Protein AF-A0A5K1JZJ6-F1 (afdb_monomer_lite)

Secondary structure (DSSP, 8-state):
-HHHHHHHH---HHHHHHHHHHHHH-STTTTS--SEE-TTT--EE-S--HHHHHHHHHHHHHHHHH-GGGT-SS-----TT-

Sequence (82 aa):
MSHISAIYGSNSDSEILNSLYTIANNTGGLGLIHESISIYDGQYTRPWFAWANSYFGEMLLDLAQRKPHLIFTDGQPYTPGQ

Organism: NCBI:txid34458

pLDDT: mean 95.34, std 3.17, range [78.31, 98.62]

InterPro domains:
  IPR008313 Metal-independent alpha-mannosidase [PF06824] (1-61)
  IPR008313 Metal-independent alpha-mannosidase [PTHR31047] (1-74)
  IPR008928 Six-hairpin glycosidase superfamily [SSF48208] (1-74)
  IPR012341 Six-hairpin glycosidase-like superfamily [G3DSA:1.50.10.10] (1-79)

Structure (mmCIF, N/CA/C/O backbone):
data_AF-A0A5K1JZJ6-F1
#
_entry.id   AF-A0A5K1JZJ6-F1
#
loop_
_atom_site.group_PDB
_atom_site.id
_atom_site.type_symbol
_atom_site.label_atom_id
_atom_site.label_alt_id
_atom_site.label_comp_id
_atom_site.label_asym_id
_atom_site.label_entity_id
_atom_site.label_seq_id
_atom_site.pdbx_PDB_ins_code
_atom_site.Cartn_x
_atom_site.Cartn_y
_atom_site.Cartn_z
_atom_site.occupancy
_atom_site.B_iso_or_equiv
_atom_site.auth_seq_id
_atom_site.auth_comp_id
_atom_site.auth_asym_id
_atom_site.auth_atom_id
_atom_site.pdbx_PDB_model_num
ATOM 1 N N . MET A 1 1 ? 7.635 2.461 -2.369 1.00 87.88 1 MET A N 1
ATOM 2 C CA . MET A 1 1 ? 7.438 2.572 -0.899 1.00 87.88 1 MET A CA 1
ATOM 3 C C . MET A 1 1 ? 7.054 3.963 -0.383 1.00 87.88 1 MET A C 1
ATOM 5 O O . MET A 1 1 ? 6.461 4.024 0.684 1.00 87.88 1 MET A O 1
ATOM 9 N N . SER A 1 2 ? 7.334 5.064 -1.093 1.00 95.06 2 SER A N 1
ATOM 10 C CA . SER A 1 2 ? 6.967 6.430 -0.658 1.00 95.06 2 SER A CA 1
ATOM 11 C C . SER A 1 2 ? 5.493 6.579 -0.257 1.00 95.06 2 SER A C 1
ATOM 13 O O . SER A 1 2 ? 5.201 7.191 0.763 1.00 95.06 2 SER A O 1
ATOM 15 N N . HIS A 1 3 ? 4.577 5.959 -1.007 1.00 97.31 3 HIS A N 1
ATOM 16 C CA . HIS A 1 3 ? 3.146 5.952 -0.685 1.00 97.31 3 HIS A CA 1
ATOM 17 C C . HIS A 1 3 ? 2.820 5.286 0.661 1.00 97.31 3 HIS A C 1
ATOM 19 O O . HIS A 1 3 ? 1.941 5.766 1.364 1.00 97.31 3 HIS A O 1
ATOM 25 N N . ILE A 1 4 ? 3.543 4.231 1.058 1.00 97.50 4 ILE A N 1
ATOM 26 C CA . ILE A 1 4 ? 3.338 3.568 2.359 1.00 97.50 4 ILE A CA 1
ATOM 27 C C . ILE A 1 4 ? 3.713 4.537 3.486 1.00 97.50 4 ILE A C 1
ATOM 29 O O . ILE A 1 4 ? 2.937 4.749 4.413 1.00 97.50 4 ILE A O 1
ATOM 33 N N . SER A 1 5 ? 4.866 5.201 3.373 1.00 97.00 5 SER A N 1
ATOM 34 C CA . SER A 1 5 ? 5.300 6.202 4.355 1.00 97.00 5 SER A CA 1
ATOM 35 C C . SER A 1 5 ? 4.389 7.436 4.383 1.00 97.00 5 SER A C 1
ATOM 37 O O . SER A 1 5 ? 4.138 7.984 5.453 1.00 97.00 5 SER A O 1
ATOM 39 N N . ALA A 1 6 ? 3.846 7.850 3.233 1.00 97.62 6 ALA A N 1
ATOM 40 C CA . ALA A 1 6 ? 2.873 8.938 3.159 1.00 97.62 6 ALA A CA 1
ATOM 41 C C . ALA A 1 6 ? 1.579 8.610 3.923 1.00 97.62 6 ALA A C 1
ATOM 43 O O . ALA A 1 6 ? 1.038 9.478 4.603 1.00 97.62 6 ALA A O 1
ATOM 44 N N . ILE A 1 7 ? 1.117 7.354 3.875 1.00 98.25 7 ILE A N 1
ATOM 45 C CA . ILE A 1 7 ? -0.064 6.907 4.629 1.00 98.25 7 ILE A CA 1
ATOM 46 C C . ILE A 1 7 ? 0.167 7.012 6.142 1.00 98.25 7 ILE A C 1
ATOM 48 O O . ILE A 1 7 ? -0.708 7.519 6.846 1.00 98.25 7 ILE A O 1
ATOM 52 N N . TYR A 1 8 ? 1.333 6.585 6.640 1.00 95.19 8 TYR A N 1
ATOM 53 C CA . TYR A 1 8 ? 1.693 6.732 8.057 1.00 95.19 8 TYR A CA 1
ATOM 54 C C . TYR A 1 8 ? 1.724 8.195 8.509 1.00 95.19 8 TYR A C 1
ATOM 56 O O . TYR A 1 8 ? 1.317 8.512 9.623 1.00 95.19 8 TYR A O 1
ATOM 64 N N . GLY A 1 9 ? 2.210 9.089 7.646 1.00 94.56 9 GLY A N 1
ATOM 65 C CA . GLY A 1 9 ? 2.329 10.515 7.947 1.00 94.56 9 GLY A CA 1
ATOM 66 C C . GLY A 1 9 ? 1.040 11.323 7.780 1.00 94.56 9 GLY A C 1
ATOM 67 O O . GLY A 1 9 ? 1.042 12.506 8.115 1.00 94.56 9 GLY A O 1
ATOM 68 N N . SER A 1 10 ? -0.042 10.730 7.261 1.00 97.25 10 SER A N 1
ATOM 69 C CA . SER A 1 10 ? -1.277 11.456 6.946 1.00 97.25 10 SER A CA 1
ATOM 70 C C . SER A 1 10 ? -2.438 11.107 7.881 1.00 97.25 10 SER A C 1
ATOM 72 O O . SER A 1 10 ? -2.675 9.956 8.265 1.00 97.25 10 SER A O 1
ATOM 74 N N . ASN A 1 11 ? -3.216 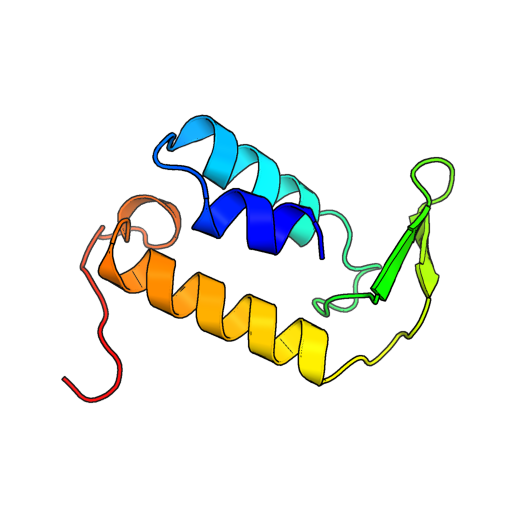12.144 8.202 1.00 96.81 11 ASN A N 1
ATOM 75 C CA . ASN A 1 11 ? -4.501 12.050 8.895 1.00 96.81 11 ASN A CA 1
ATOM 76 C C . ASN A 1 11 ? -5.700 12.254 7.956 1.00 96.81 11 ASN A C 1
ATOM 78 O O . ASN A 1 11 ? -6.839 12.082 8.399 1.00 96.81 11 ASN A O 1
ATOM 82 N N . SER A 1 12 ? -5.454 12.614 6.692 1.00 98.38 12 SER A N 1
ATOM 83 C CA . SER A 1 12 ? -6.487 12.868 5.690 1.00 98.38 12 SER A CA 1
ATOM 84 C C . SER A 1 12 ? -6.928 11.564 5.032 1.00 98.38 12 SER A C 1
ATOM 86 O O . SER A 1 12 ? -6.151 10.908 4.340 1.00 98.38 12 SER A O 1
ATOM 88 N N . ASP A 1 13 ? -8.195 11.202 5.215 1.00 98.38 13 ASP A N 1
ATOM 89 C CA . ASP A 1 13 ? -8.769 9.975 4.652 1.00 98.38 13 ASP A CA 1
ATOM 90 C C . ASP A 1 13 ? -8.649 9.934 3.122 1.00 98.38 13 ASP A C 1
ATOM 92 O O . ASP A 1 13 ? -8.351 8.888 2.550 1.00 98.38 13 ASP A O 1
ATOM 96 N N . SER A 1 14 ? -8.807 11.078 2.450 1.00 98.25 14 SER A N 1
ATOM 97 C CA . SER A 1 14 ? -8.697 11.161 0.992 1.00 98.25 14 SER A CA 1
ATOM 98 C C . SER A 1 14 ? -7.270 10.916 0.495 1.00 98.25 14 SER A C 1
ATOM 100 O O . SER A 1 14 ? -7.079 10.207 -0.491 1.00 98.25 14 SER A O 1
ATOM 102 N N . GLU A 1 15 ? -6.253 11.442 1.181 1.00 98.31 15 GLU A N 1
ATOM 103 C CA . GLU A 1 15 ? -4.845 11.215 0.826 1.00 98.31 15 GLU A CA 1
ATOM 104 C C . GLU A 1 15 ? -4.428 9.760 1.050 1.00 98.31 15 GLU A C 1
ATOM 106 O O . GLU A 1 15 ? -3.727 9.172 0.217 1.00 98.31 15 GLU A O 1
ATOM 111 N N . ILE A 1 16 ? -4.888 9.176 2.160 1.00 98.62 16 ILE A N 1
ATOM 112 C CA . ILE A 1 16 ? -4.656 7.770 2.490 1.00 98.62 16 ILE A CA 1
ATOM 113 C C . ILE A 1 16 ? -5.272 6.883 1.409 1.00 98.62 16 ILE A C 1
ATOM 115 O O . ILE A 1 16 ? -4.570 6.052 0.834 1.00 98.62 16 ILE A O 1
ATOM 119 N N . LEU A 1 17 ? -6.551 7.093 1.083 1.00 98.25 17 LEU A N 1
ATOM 120 C CA . LEU A 1 17 ? -7.246 6.322 0.052 1.00 98.25 17 LEU A CA 1
ATOM 121 C C . LEU A 1 17 ? -6.567 6.467 -1.310 1.00 98.25 17 LEU A C 1
ATOM 123 O O . LEU A 1 17 ? -6.317 5.459 -1.964 1.00 98.25 17 LEU A O 1
ATOM 127 N N . ASN A 1 18 ? -6.189 7.680 -1.718 1.00 98.31 18 ASN A N 1
ATOM 128 C CA . ASN A 1 18 ? -5.469 7.892 -2.977 1.00 98.31 18 ASN A CA 1
ATOM 129 C C . ASN A 1 18 ? -4.156 7.095 -3.031 1.00 98.31 18 ASN A C 1
ATOM 131 O O . ASN A 1 18 ? -3.835 6.484 -4.054 1.00 98.31 18 ASN A O 1
ATOM 135 N N . SER A 1 19 ? -3.408 7.057 -1.927 1.00 98.25 19 SER A N 1
ATOM 136 C CA . SER A 1 19 ? -2.166 6.282 -1.837 1.00 98.25 19 SER A CA 1
ATOM 137 C C . SER A 1 19 ? -2.425 4.774 -1.856 1.00 98.25 19 SER A C 1
ATOM 139 O O . SER A 1 19 ? -1.725 4.054 -2.566 1.00 98.25 19 SER A O 1
ATOM 141 N N . LEU A 1 20 ? -3.453 4.296 -1.146 1.00 97.75 20 LEU A N 1
ATOM 142 C CA . LEU A 1 20 ? -3.871 2.891 -1.164 1.00 97.75 20 LEU A CA 1
ATOM 143 C C . LEU A 1 20 ? -4.288 2.446 -2.570 1.00 97.75 20 LEU A C 1
ATOM 145 O O . LEU A 1 20 ? -3.791 1.430 -3.052 1.00 97.75 20 LEU A O 1
ATOM 149 N N . TYR A 1 21 ? -5.125 3.228 -3.258 1.00 97.19 21 TYR A N 1
ATOM 150 C CA . TYR A 1 21 ? -5.524 2.965 -4.643 1.00 97.19 21 TYR A CA 1
ATOM 151 C C . TYR A 1 21 ? -4.323 2.942 -5.586 1.00 97.19 21 TYR A C 1
ATOM 153 O O . TYR A 1 21 ? -4.224 2.060 -6.439 1.00 97.19 21 TYR A O 1
ATOM 161 N N . THR A 1 22 ? -3.387 3.879 -5.413 1.00 96.94 22 THR A N 1
ATOM 162 C CA . THR A 1 22 ? -2.156 3.912 -6.209 1.00 96.94 22 THR A CA 1
ATOM 163 C C . THR A 1 22 ? -1.347 2.633 -6.010 1.00 96.94 22 THR A C 1
ATOM 165 O O . THR A 1 22 ? -0.907 2.041 -6.990 1.00 96.94 22 THR A O 1
ATOM 168 N N . ILE A 1 23 ? -1.187 2.157 -4.774 1.00 96.50 23 ILE A N 1
ATOM 169 C CA . ILE A 1 23 ? -0.461 0.911 -4.498 1.00 96.50 23 ILE A CA 1
ATOM 170 C C . ILE A 1 23 ? -1.202 -0.293 -5.097 1.00 96.50 23 ILE A C 1
ATOM 172 O O . ILE A 1 23 ? -0.607 -1.056 -5.856 1.00 96.50 23 ILE A O 1
ATOM 176 N N . ALA A 1 24 ? -2.495 -0.448 -4.800 1.00 95.44 24 ALA A N 1
ATOM 177 C CA . ALA A 1 24 ? -3.287 -1.610 -5.203 1.00 95.44 24 ALA A CA 1
ATOM 178 C C . ALA A 1 24 ? -3.356 -1.787 -6.730 1.00 95.44 24 ALA A C 1
ATOM 180 O O . ALA A 1 24 ? -3.273 -2.911 -7.228 1.00 95.44 24 ALA A O 1
ATOM 181 N N . ASN A 1 25 ? -3.434 -0.681 -7.476 1.00 95.62 25 ASN A N 1
ATOM 182 C CA . ASN A 1 25 ? -3.509 -0.704 -8.938 1.00 95.62 25 ASN A CA 1
ATOM 183 C C . ASN A 1 25 ? -2.150 -0.892 -9.633 1.00 95.62 25 ASN A C 1
ATOM 185 O O . ASN A 1 25 ? -2.119 -1.099 -10.842 1.00 95.62 25 ASN A O 1
ATOM 189 N N . ASN A 1 26 ? -1.031 -0.838 -8.903 1.00 95.00 26 ASN A N 1
ATOM 190 C CA . ASN A 1 26 ? 0.318 -0.894 -9.473 1.00 95.00 26 ASN A CA 1
ATOM 191 C C . ASN A 1 26 ? 1.147 -2.046 -8.874 1.00 95.00 26 ASN A C 1
ATOM 193 O O . ASN A 1 26 ? 2.282 -1.865 -8.453 1.00 95.00 26 ASN A O 1
ATOM 197 N N . THR A 1 27 ? 0.593 -3.259 -8.841 1.00 94.88 27 THR A N 1
ATOM 198 C CA . THR A 1 27 ? 1.280 -4.466 -8.322 1.00 94.88 27 THR A CA 1
ATOM 199 C C . THR A 1 27 ? 1.803 -5.398 -9.421 1.00 94.88 27 THR A C 1
ATOM 201 O O . THR A 1 27 ? 2.139 -6.553 -9.156 1.00 94.88 27 THR A O 1
ATOM 204 N N . GLY A 1 28 ? 1.764 -4.960 -10.686 1.00 92.25 28 GLY A N 1
ATOM 205 C CA . GLY A 1 28 ? 2.130 -5.802 -11.831 1.00 92.25 28 GLY A CA 1
ATOM 206 C C . GLY A 1 28 ? 1.286 -7.079 -11.962 1.00 92.25 28 GLY A C 1
ATOM 207 O O . GLY A 1 28 ? 1.740 -8.046 -12.566 1.00 92.25 28 GLY A O 1
ATOM 208 N N . GLY A 1 29 ? 0.094 -7.109 -11.350 1.00 92.38 29 GLY A N 1
ATOM 209 C CA . GLY A 1 29 ? -0.780 -8.284 -11.276 1.00 92.38 29 GLY A CA 1
ATOM 210 C C . GLY A 1 29 ? -0.373 -9.329 -10.230 1.00 92.38 29 GLY A C 1
ATOM 211 O O . GLY A 1 29 ? -1.058 -10.337 -10.092 1.00 92.38 29 GLY A O 1
ATOM 212 N N . LEU A 1 30 ? 0.711 -9.106 -9.481 1.00 92.88 30 LEU A N 1
ATOM 213 C CA . LEU A 1 30 ? 1.231 -10.069 -8.506 1.00 92.88 30 LEU A CA 1
ATOM 214 C C . LEU A 1 30 ? 0.612 -9.919 -7.113 1.00 92.88 30 LEU A C 1
ATOM 216 O O . LEU A 1 30 ? 0.745 -10.822 -6.291 1.00 92.88 30 LEU A O 1
ATOM 220 N N . GLY A 1 31 ? -0.017 -8.777 -6.819 1.00 93.50 31 GLY A N 1
ATOM 221 C CA . GLY A 1 31 ? -0.492 -8.463 -5.467 1.00 93.50 31 GLY A CA 1
ATOM 222 C C . GLY A 1 31 ? 0.639 -8.272 -4.445 1.00 93.50 31 GLY A C 1
ATOM 223 O O . GLY A 1 31 ? 0.392 -8.316 -3.244 1.00 93.50 31 GLY A O 1
ATOM 224 N N . LEU A 1 32 ? 1.876 -8.076 -4.911 1.00 94.75 32 LEU A N 1
ATOM 225 C CA . LEU A 1 32 ? 3.061 -7.832 -4.088 1.00 94.75 32 LEU A CA 1
ATOM 226 C C . LEU A 1 32 ? 3.543 -6.388 -4.239 1.00 94.75 32 LEU A C 1
ATOM 228 O O . LEU A 1 32 ? 3.212 -5.702 -5.206 1.00 94.75 32 LEU A O 1
ATOM 232 N N . ILE A 1 33 ? 4.360 -5.942 -3.287 1.00 96.88 33 ILE A N 1
ATOM 233 C CA . ILE A 1 33 ? 4.974 -4.618 -3.310 1.00 96.88 33 ILE A CA 1
ATOM 234 C C . ILE A 1 33 ? 6.357 -4.696 -3.951 1.00 96.88 33 ILE A C 1
ATOM 236 O O . ILE A 1 33 ? 7.224 -5.469 -3.536 1.00 96.88 33 ILE A O 1
ATOM 240 N N . HIS A 1 34 ? 6.571 -3.839 -4.943 1.00 95.69 34 HIS A N 1
ATOM 241 C CA . HIS A 1 34 ? 7.853 -3.668 -5.616 1.00 95.69 34 HIS A CA 1
ATOM 242 C C . HIS A 1 34 ? 8.685 -2.561 -4.967 1.00 95.69 34 HIS A C 1
ATOM 244 O O . HIS A 1 34 ? 8.167 -1.660 -4.299 1.00 95.69 34 HIS A O 1
ATOM 250 N N . GLU A 1 35 ? 9.998 -2.612 -5.177 1.00 94.12 35 GLU A N 1
ATOM 251 C CA . GLU A 1 35 ? 10.912 -1.587 -4.663 1.00 94.12 35 GLU A CA 1
ATOM 252 C C . GLU A 1 35 ? 10.640 -0.228 -5.320 1.00 94.12 35 GLU A C 1
ATOM 254 O O . GLU A 1 35 ? 10.433 0.779 -4.633 1.00 94.12 35 GLU A O 1
ATOM 259 N N . SER A 1 36 ? 10.568 -0.230 -6.652 1.00 92.75 36 SER A N 1
ATOM 260 C CA . SER A 1 36 ? 10.228 0.921 -7.483 1.00 92.75 36 SER A CA 1
ATOM 261 C C . SER A 1 36 ? 9.403 0.494 -8.695 1.00 92.75 36 SER A C 1
ATOM 263 O O . SER A 1 36 ? 9.488 -0.656 -9.131 1.00 92.75 36 SER A O 1
ATOM 265 N N . ILE A 1 37 ? 8.589 1.420 -9.203 1.00 94.38 37 ILE A N 1
ATOM 266 C CA . ILE A 1 37 ? 7.720 1.237 -10.367 1.00 94.38 37 ILE A CA 1
ATOM 267 C C . ILE A 1 37 ? 7.856 2.485 -11.240 1.00 94.38 37 ILE A C 1
ATOM 269 O O . ILE A 1 37 ? 7.815 3.609 -10.733 1.00 94.38 37 ILE A O 1
ATOM 273 N N . SER A 1 38 ? 8.034 2.287 -12.540 1.00 93.38 38 SER A N 1
ATOM 274 C CA . SER A 1 38 ? 8.092 3.346 -13.541 1.00 93.38 38 SER A CA 1
ATOM 275 C C . SER A 1 38 ? 6.699 3.900 -13.832 1.00 93.38 38 SER A C 1
ATOM 277 O O . SER A 1 38 ? 5.759 3.154 -14.104 1.00 93.38 38 SER A O 1
ATOM 279 N N . ILE A 1 39 ? 6.578 5.228 -13.827 1.00 92.06 39 ILE A N 1
ATOM 280 C CA . ILE A 1 39 ? 5.316 5.932 -14.103 1.00 92.06 39 ILE A CA 1
ATOM 281 C C . ILE A 1 39 ? 4.925 5.928 -15.587 1.00 92.06 39 ILE A C 1
ATOM 283 O O . ILE A 1 39 ? 3.797 6.281 -15.915 1.00 92.06 39 ILE A O 1
ATOM 287 N N . TYR A 1 40 ? 5.852 5.581 -16.484 1.00 92.94 40 TYR A N 1
ATOM 288 C CA . TYR A 1 40 ? 5.629 5.656 -17.930 1.00 92.94 40 TYR A CA 1
ATOM 289 C C . TYR A 1 40 ? 5.113 4.341 -18.512 1.00 92.94 40 TYR A C 1
ATOM 291 O O . TYR A 1 40 ? 4.275 4.350 -19.408 1.00 92.94 40 TYR A O 1
ATOM 299 N N . ASP A 1 41 ? 5.626 3.218 -18.014 1.00 92.19 41 ASP A N 1
ATOM 300 C CA . ASP A 1 41 ? 5.420 1.890 -18.600 1.00 92.19 41 ASP A CA 1
ATOM 301 C C . ASP A 1 41 ? 5.120 0.795 -17.560 1.00 92.19 41 ASP A C 1
ATOM 303 O O . ASP A 1 41 ? 4.957 -0.370 -17.925 1.00 92.19 41 ASP A O 1
ATOM 307 N N . GLY A 1 42 ? 5.046 1.139 -16.268 1.00 90.56 42 GLY A N 1
ATOM 308 C CA . GLY A 1 42 ? 4.716 0.201 -15.193 1.00 90.56 42 GLY A CA 1
ATOM 309 C C . GLY A 1 42 ? 5.789 -0.854 -14.911 1.00 90.56 42 GLY A C 1
ATOM 310 O O . GLY A 1 42 ? 5.544 -1.769 -14.124 1.00 90.56 42 GLY A O 1
ATOM 311 N N . GLN A 1 43 ? 6.973 -0.748 -15.524 1.00 93.38 43 GLN A N 1
ATOM 312 C CA . GLN A 1 43 ? 8.087 -1.646 -15.230 1.00 93.38 43 GLN A CA 1
ATOM 313 C C . GLN A 1 43 ? 8.533 -1.471 -13.781 1.00 93.38 43 GLN A C 1
ATOM 315 O O . GLN A 1 43 ? 8.588 -0.354 -13.264 1.00 93.38 43 GLN A O 1
ATOM 320 N N . TYR A 1 44 ? 8.865 -2.576 -13.122 1.00 93.94 44 TYR A N 1
ATOM 321 C CA . TYR A 1 44 ? 9.199 -2.581 -11.706 1.00 93.94 44 TYR A CA 1
ATOM 322 C C . TYR A 1 44 ? 10.472 -3.367 -11.419 1.00 93.94 44 TYR A C 1
ATOM 324 O O . TYR A 1 44 ? 10.844 -4.293 -12.142 1.00 93.94 44 TYR A O 1
ATOM 332 N N . THR A 1 45 ? 11.137 -3.013 -10.322 1.00 92.94 45 THR A N 1
ATOM 333 C CA . THR A 1 45 ? 12.289 -3.759 -9.812 1.00 92.94 45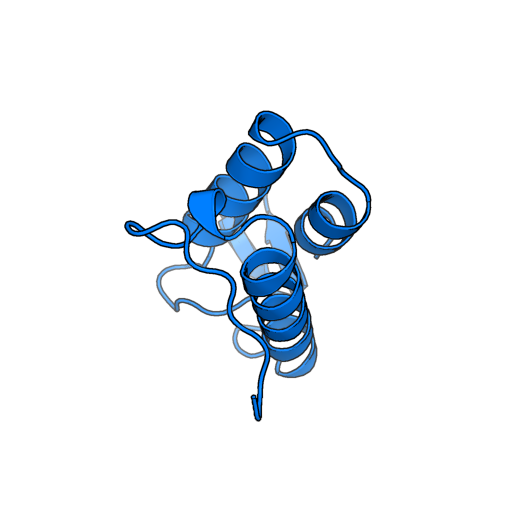 THR A CA 1
ATOM 334 C C . THR A 1 45 ? 11.883 -4.647 -8.645 1.00 92.94 45 THR A C 1
ATOM 336 O O . THR A 1 45 ? 11.018 -4.297 -7.839 1.00 92.94 45 THR A O 1
ATOM 339 N N . ARG A 1 46 ? 12.556 -5.801 -8.539 1.00 91.06 46 ARG A N 1
ATOM 340 C CA . ARG A 1 46 ? 12.380 -6.799 -7.471 1.00 91.06 46 ARG A CA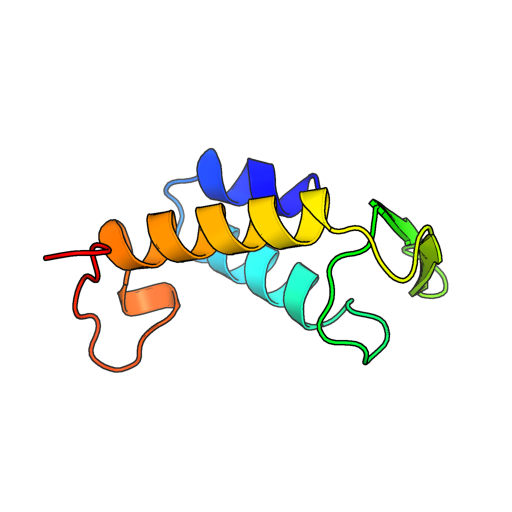 1
ATOM 341 C C . ARG A 1 46 ? 10.948 -7.363 -7.426 1.00 91.06 46 ARG A C 1
ATOM 343 O O . ARG A 1 46 ? 10.119 -6.892 -6.648 1.00 91.06 46 ARG A O 1
ATOM 350 N N . PRO A 1 47 ? 10.656 -8.418 -8.211 1.00 87.62 47 PRO A N 1
ATOM 351 C CA . PRO A 1 47 ? 9.330 -9.046 -8.220 1.00 87.62 47 PRO A CA 1
ATOM 352 C C . PRO A 1 47 ? 8.923 -9.607 -6.852 1.00 87.62 47 PRO A C 1
ATOM 354 O O . PRO A 1 47 ? 7.739 -9.676 -6.542 1.00 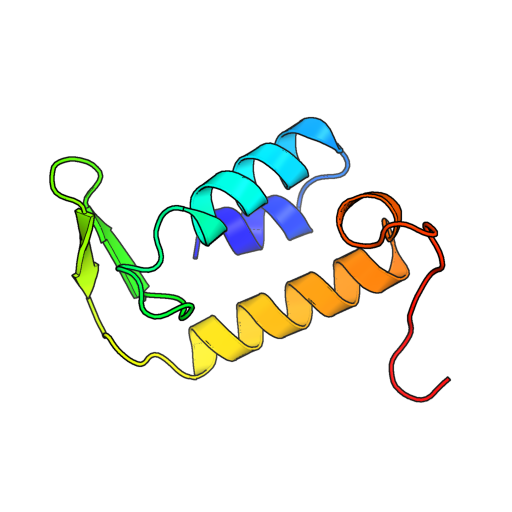87.62 47 PRO A O 1
ATOM 357 N N . TRP A 1 48 ? 9.901 -9.970 -6.017 1.00 91.81 48 TRP A N 1
ATOM 358 C CA . TRP A 1 48 ? 9.681 -10.378 -4.637 1.00 91.81 48 TRP A CA 1
ATOM 359 C C . TRP A 1 48 ? 10.601 -9.598 -3.700 1.00 91.81 48 TRP A C 1
ATOM 361 O O . TRP A 1 48 ? 11.822 -9.784 -3.698 1.00 91.81 48 TRP A O 1
ATOM 371 N N . PHE A 1 49 ? 10.009 -8.714 -2.898 1.00 95.56 49 PHE A N 1
ATOM 372 C CA . PHE A 1 49 ? 10.728 -7.920 -1.913 1.00 95.56 49 PHE A CA 1
ATOM 373 C C . PHE A 1 49 ? 10.063 -8.047 -0.541 1.00 95.56 49 PHE A C 1
ATOM 375 O O . PHE A 1 49 ? 9.224 -7.240 -0.152 1.00 95.56 49 PHE A O 1
ATOM 382 N N . ALA A 1 50 ? 10.464 -9.084 0.200 1.00 95.75 50 ALA A N 1
ATOM 383 C CA . ALA A 1 50 ? 9.843 -9.463 1.469 1.00 95.75 50 ALA A CA 1
ATOM 384 C C . ALA A 1 50 ? 9.709 -8.296 2.460 1.00 95.75 50 ALA A C 1
ATOM 386 O O . ALA A 1 50 ? 8.647 -8.113 3.041 1.00 95.75 50 ALA A O 1
ATOM 387 N N . TRP A 1 51 ? 10.745 -7.467 2.601 1.00 96.81 51 TRP A N 1
ATOM 388 C CA . TRP A 1 51 ? 10.692 -6.325 3.512 1.00 96.81 51 TRP A CA 1
ATOM 389 C C . TRP A 1 51 ? 9.632 -5.286 3.115 1.00 96.81 51 TRP A C 1
ATOM 391 O O . TRP A 1 51 ? 8.883 -4.831 3.974 1.00 96.81 51 TRP A O 1
ATOM 401 N N . ALA A 1 52 ? 9.505 -4.959 1.826 1.00 96.38 52 ALA A N 1
ATOM 402 C CA . ALA A 1 52 ? 8.476 -4.029 1.359 1.00 96.38 52 ALA A CA 1
ATOM 403 C C . ALA A 1 52 ? 7.058 -4.592 1.566 1.00 96.38 52 ALA A C 1
ATOM 405 O O . ALA A 1 52 ? 6.147 -3.847 1.926 1.00 96.38 52 ALA A O 1
ATOM 406 N N . ASN A 1 53 ? 6.885 -5.908 1.401 1.00 97.00 53 ASN A N 1
ATOM 407 C CA . ASN A 1 53 ? 5.623 -6.589 1.696 1.00 97.00 53 ASN A CA 1
ATOM 408 C C . ASN A 1 53 ? 5.277 -6.511 3.189 1.00 97.00 53 ASN A C 1
ATOM 410 O O . ASN A 1 53 ? 4.147 -6.172 3.533 1.00 97.00 53 ASN A O 1
ATOM 414 N N . SER A 1 54 ? 6.243 -6.777 4.074 1.00 96.88 54 SER A N 1
ATOM 415 C CA . SER A 1 54 ? 6.042 -6.655 5.521 1.00 96.88 54 SER A CA 1
ATOM 416 C C . SER A 1 54 ? 5.711 -5.221 5.925 1.00 96.88 54 SER A C 1
ATOM 418 O O . SER A 1 54 ? 4.765 -5.016 6.675 1.00 96.88 54 SER A O 1
ATOM 420 N N . TYR A 1 55 ? 6.411 -4.227 5.371 1.00 97.56 55 TYR A N 1
ATOM 421 C CA . TYR A 1 55 ? 6.157 -2.816 5.670 1.00 97.56 55 TYR A CA 1
ATOM 422 C C . TYR A 1 55 ? 4.751 -2.368 5.237 1.00 97.56 55 TYR A C 1
ATOM 424 O O . TYR A 1 55 ? 4.080 -1.617 5.942 1.00 97.56 55 TYR A O 1
ATOM 432 N N . PHE A 1 56 ? 4.259 -2.869 4.101 1.00 97.44 56 PHE A N 1
ATOM 433 C CA . PHE A 1 56 ? 2.867 -2.668 3.695 1.00 97.44 56 PHE A CA 1
ATOM 434 C C . PHE A 1 56 ? 1.874 -3.368 4.633 1.00 97.44 56 PHE A C 1
ATOM 436 O O . PHE A 1 56 ? 0.843 -2.789 4.971 1.00 97.44 56 PHE A O 1
ATOM 443 N N . GLY A 1 57 ? 2.186 -4.584 5.086 1.00 97.06 57 GLY A N 1
ATOM 444 C CA . GLY A 1 57 ? 1.370 -5.312 6.059 1.00 97.06 57 GLY A CA 1
ATOM 445 C C . GLY A 1 57 ? 1.266 -4.588 7.404 1.00 97.06 57 GLY A C 1
ATOM 446 O O . GLY A 1 57 ? 0.167 -4.423 7.925 1.00 97.06 57 GLY A O 1
ATOM 447 N N . GLU A 1 58 ? 2.384 -4.090 7.933 1.00 96.94 58 GLU A N 1
ATOM 448 C CA . GLU A 1 58 ? 2.413 -3.270 9.151 1.00 96.94 58 GLU A CA 1
ATOM 449 C C . GLU A 1 58 ? 1.558 -2.005 9.003 1.00 96.94 58 GLU A C 1
ATOM 451 O O . GLU A 1 58 ? 0.849 -1.624 9.933 1.00 96.94 58 GLU A O 1
ATOM 456 N N . MET A 1 59 ? 1.568 -1.378 7.824 1.00 97.75 59 MET A N 1
ATOM 457 C CA . MET A 1 59 ? 0.753 -0.194 7.542 1.00 97.75 59 MET A CA 1
ATOM 458 C C . MET A 1 59 ? -0.742 -0.522 7.514 1.00 97.75 59 MET A C 1
ATOM 460 O O . MET A 1 59 ? -1.550 0.238 8.047 1.00 97.75 59 MET A O 1
ATOM 464 N N . LEU A 1 60 ? -1.124 -1.669 6.945 1.00 97.50 60 LEU A N 1
ATOM 465 C CA . LEU A 1 60 ? -2.515 -2.118 6.981 1.00 97.50 60 LEU A CA 1
ATOM 466 C C . LEU A 1 60 ? -2.989 -2.397 8.408 1.00 97.50 60 LEU A C 1
ATOM 468 O O . LEU A 1 60 ? -4.119 -2.051 8.731 1.00 97.50 60 LEU A O 1
ATOM 472 N N . LEU A 1 61 ? -2.145 -2.982 9.261 1.00 97.31 61 LEU A N 1
ATOM 473 C CA . LEU A 1 61 ? -2.478 -3.211 10.670 1.00 97.31 61 LEU A CA 1
ATOM 474 C C . LEU A 1 61 ? -2.650 -1.897 11.443 1.00 97.31 61 LEU A C 1
ATOM 476 O O . LEU A 1 61 ? -3.589 -1.774 12.226 1.00 97.31 61 LEU A O 1
ATOM 480 N N . ASP A 1 62 ? -1.800 -0.902 11.183 1.00 97.56 62 ASP A N 1
ATOM 481 C CA . ASP A 1 62 ? -1.965 0.452 11.721 1.00 97.56 62 ASP A CA 1
ATOM 482 C C . ASP A 1 62 ? -3.317 1.056 11.304 1.00 97.56 62 ASP A C 1
ATOM 484 O O . ASP A 1 62 ? -4.099 1.478 12.159 1.00 97.56 62 ASP A O 1
ATOM 488 N N . LEU A 1 63 ? -3.650 1.026 10.006 1.00 97.88 63 LEU A N 1
ATOM 489 C CA . LEU A 1 63 ? -4.944 1.498 9.500 1.00 97.88 63 LEU A CA 1
ATOM 490 C C . LEU A 1 63 ? -6.128 0.746 10.104 1.00 97.88 63 LEU A C 1
ATOM 492 O O . LEU A 1 63 ? -7.120 1.377 10.467 1.00 97.88 63 LEU A O 1
ATOM 496 N N . ALA A 1 64 ? -6.011 -0.572 10.238 1.00 97.88 64 ALA A N 1
ATOM 497 C CA . ALA A 1 64 ? -7.031 -1.425 10.829 1.00 97.88 64 ALA A CA 1
ATOM 498 C C . ALA A 1 64 ? -7.368 -1.001 12.263 1.00 97.88 64 ALA A C 1
ATOM 500 O O . ALA A 1 64 ? -8.517 -1.111 12.680 1.00 97.88 64 ALA A O 1
ATOM 501 N N . GLN A 1 65 ? -6.395 -0.473 13.005 1.00 97.12 65 GLN A N 1
ATOM 502 C CA . GLN A 1 65 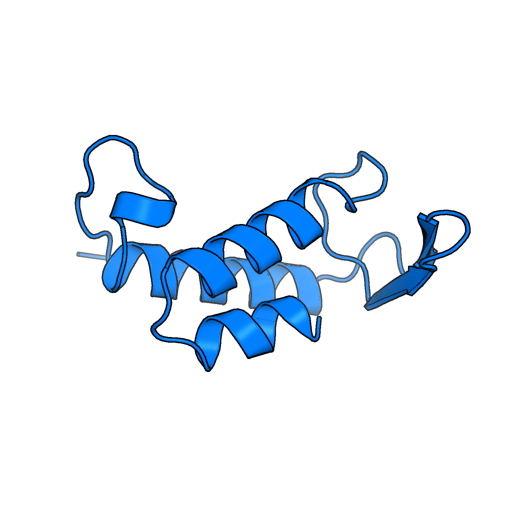? -6.613 0.043 14.349 1.00 97.12 65 GLN A CA 1
ATOM 503 C C . GLN A 1 65 ? -7.118 1.494 14.345 1.00 97.12 65 GLN A C 1
ATOM 505 O O . GLN A 1 65 ? -8.087 1.810 15.035 1.00 97.12 65 GLN A O 1
ATOM 510 N N . ARG A 1 66 ? -6.471 2.398 13.594 1.00 97.12 66 ARG A N 1
ATOM 511 C CA . ARG A 1 66 ? -6.721 3.851 13.703 1.00 97.12 66 ARG A CA 1
ATOM 512 C C . ARG A 1 66 ? -7.853 4.382 12.821 1.00 97.12 66 ARG A C 1
ATOM 514 O O . ARG A 1 66 ? -8.476 5.382 13.170 1.00 97.12 66 ARG A O 1
ATOM 521 N N . LYS A 1 67 ? -8.064 3.781 11.648 1.00 97.69 67 LYS A N 1
ATOM 522 C CA . LYS A 1 67 ? -9.010 4.219 10.603 1.00 97.69 67 LYS A CA 1
ATOM 523 C C . LYS A 1 67 ? -9.631 3.001 9.886 1.00 97.69 67 LYS A C 1
ATOM 525 O O . LYS A 1 67 ? -9.529 2.891 8.661 1.00 97.69 67 LYS A O 1
ATOM 530 N N . PRO A 1 68 ? -10.277 2.079 10.624 1.00 97.50 68 PRO A N 1
ATOM 531 C CA . PRO A 1 68 ? -10.802 0.826 10.073 1.00 97.50 68 PRO A CA 1
ATOM 532 C C . PRO A 1 68 ? -11.813 1.029 8.943 1.00 97.50 68 PRO A C 1
ATOM 534 O O . PRO A 1 68 ? -11.849 0.240 8.005 1.00 97.50 68 PRO A O 1
ATOM 537 N N . HIS A 1 69 ? -12.594 2.112 8.974 1.00 97.56 69 HIS A N 1
ATOM 538 C CA . HIS A 1 69 ? -13.588 2.444 7.945 1.00 97.56 69 HIS A CA 1
ATOM 539 C C . HIS A 1 69 ? -12.991 2.693 6.554 1.00 97.56 69 HIS A C 1
ATOM 541 O O . HIS A 1 69 ? -13.734 2.744 5.578 1.00 97.56 69 HIS A O 1
ATOM 547 N N . LEU A 1 70 ? -11.668 2.858 6.445 1.00 97.56 70 LEU A N 1
ATOM 548 C CA . LEU A 1 70 ? -10.987 2.993 5.158 1.00 97.56 70 LEU A CA 1
ATOM 549 C C . LEU A 1 70 ? -10.702 1.650 4.480 1.00 97.56 70 LEU A C 1
ATOM 551 O O . LEU A 1 70 ? -10.500 1.631 3.267 1.00 97.56 70 LEU A O 1
ATOM 555 N N . ILE A 1 71 ? -10.652 0.551 5.240 1.00 96.75 71 ILE A N 1
ATOM 556 C CA . ILE A 1 71 ? -10.237 -0.767 4.731 1.00 96.75 71 ILE A CA 1
ATOM 557 C C . ILE A 1 71 ? -11.207 -1.908 5.078 1.00 96.75 71 ILE A C 1
ATOM 559 O O . ILE A 1 71 ? -11.119 -2.974 4.472 1.00 96.75 71 ILE A O 1
ATOM 563 N N . PHE A 1 72 ? -12.149 -1.693 5.998 1.00 96.88 72 PHE A N 1
ATOM 564 C CA . PHE A 1 72 ? -13.186 -2.647 6.390 1.00 96.88 72 PHE A CA 1
ATOM 565 C C . PHE A 1 72 ? -14.585 -2.082 6.158 1.00 96.88 72 PHE A C 1
ATOM 567 O O . PHE A 1 72 ? -14.837 -0.889 6.321 1.00 96.88 72 PHE A O 1
ATOM 574 N N . THR A 1 73 ? -15.524 -2.961 5.815 1.00 94.69 73 THR A N 1
ATOM 575 C CA . THR A 1 73 ? -16.914 -2.592 5.514 1.00 94.69 73 THR A CA 1
ATOM 576 C C . THR A 1 73 ? -17.757 -2.297 6.754 1.00 94.69 73 THR A C 1
ATOM 578 O O . THR A 1 73 ? -18.742 -1.574 6.656 1.00 94.69 73 THR A O 1
ATOM 581 N N . ASP A 1 74 ? -17.405 -2.864 7.908 1.00 94.94 74 ASP A N 1
ATOM 582 C CA . ASP A 1 74 ? -18.106 -2.676 9.188 1.00 94.94 74 ASP A CA 1
ATOM 583 C C . ASP A 1 74 ? -17.496 -1.561 10.057 1.00 94.94 74 ASP A C 1
ATOM 585 O O . ASP A 1 74 ? -18.059 -1.198 11.094 1.00 94.94 74 ASP A O 1
ATOM 589 N N . GLY A 1 75 ? -16.347 -1.021 9.634 1.00 93.75 75 GLY A N 1
ATOM 590 C CA . GLY A 1 75 ? -15.599 0.011 10.342 1.00 93.75 75 GLY A CA 1
ATOM 591 C C . GLY A 1 75 ? -15.117 -0.406 11.732 1.00 93.75 75 GLY A C 1
ATOM 592 O O . GLY A 1 75 ? -14.814 0.474 12.537 1.00 93.75 75 GLY A O 1
ATOM 593 N N . GLN A 1 76 ? -15.059 -1.705 12.043 1.00 96.31 76 GLN A N 1
ATOM 594 C CA . GLN A 1 76 ? -14.621 -2.159 13.361 1.00 96.31 76 GLN A CA 1
ATOM 595 C C . GLN A 1 76 ? -13.090 -2.140 13.471 1.00 96.31 76 GLN A C 1
ATOM 597 O O . GLN A 1 76 ? -12.414 -2.685 12.596 1.00 96.31 76 GLN A O 1
ATOM 602 N N . PRO A 1 77 ? -12.517 -1.529 14.527 1.00 97.06 77 PRO A N 1
ATOM 603 C CA . PRO A 1 77 ? -11.080 -1.570 14.751 1.00 97.06 77 PRO A CA 1
ATOM 604 C C . PRO A 1 77 ? -10.572 -3.001 14.945 1.00 97.06 77 PRO A C 1
ATOM 606 O O . PRO A 1 77 ? -11.202 -3.803 15.632 1.00 97.06 77 PRO A O 1
ATOM 609 N N . TYR A 1 78 ? -9.390 -3.293 14.409 1.00 96.44 78 TYR A N 1
ATOM 610 C CA . TYR A 1 78 ? -8.684 -4.553 14.634 1.00 96.44 78 TYR A CA 1
ATOM 611 C C . TYR A 1 78 ? -7.327 -4.292 15.289 1.00 96.44 78 TYR A C 1
ATOM 613 O O . TYR A 1 78 ? -6.572 -3.424 14.856 1.00 96.44 78 TYR A O 1
ATOM 621 N N . THR A 1 79 ? -7.00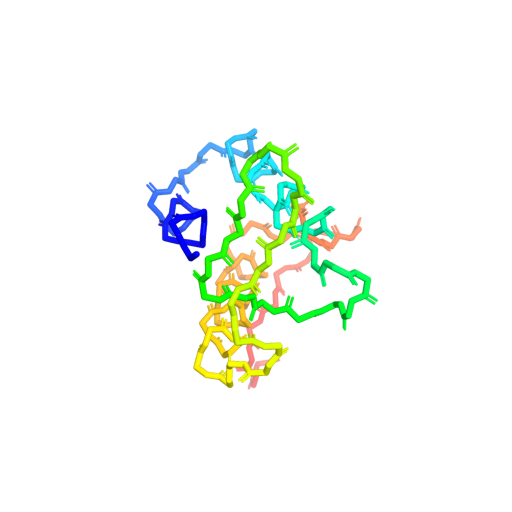7 -5.049 16.339 1.00 94.62 79 THR A N 1
ATOM 622 C CA . THR A 1 79 ? -5.700 -5.030 17.010 1.00 94.62 79 THR A CA 1
ATOM 623 C C . THR A 1 79 ? -5.198 -6.469 17.120 1.00 94.62 79 THR A C 1
ATOM 625 O O . THR A 1 79 ? -5.881 -7.295 17.723 1.00 94.62 79 THR A O 1
ATOM 628 N N . PRO A 1 80 ? -4.032 -6.812 16.541 1.00 89.00 80 PRO A N 1
ATOM 629 C CA . PRO A 1 80 ? -3.518 -8.176 16.592 1.00 89.00 80 PRO A CA 1
ATOM 630 C C . PRO A 1 80 ? -3.383 -8.699 18.027 1.00 89.00 80 PRO A C 1
ATOM 632 O O . PRO A 1 80 ? -2.708 -8.089 18.855 1.00 89.00 80 PRO A O 1
ATOM 635 N N . GLY A 1 81 ? -3.981 -9.858 18.300 1.00 89.62 81 GLY A N 1
ATOM 636 C CA . GLY A 1 81 ? -3.881 -10.528 19.600 1.00 89.62 81 GLY A CA 1
ATOM 637 C C . GLY A 1 81 ? -4.819 -9.997 20.690 1.00 89.62 81 GLY A C 1
ATOM 638 O O . GLY A 1 81 ? -4.655 -10.404 21.840 1.00 89.62 81 GLY A O 1
ATOM 639 N N . GLN A 1 82 ? -5.770 -9.123 20.346 1.00 78.31 82 GLN A N 1
ATOM 640 C CA . GLN A 1 82 ? -6.893 -8.735 21.207 1.00 78.31 82 GLN A CA 1
ATOM 641 C C . GLN A 1 82 ? -8.208 -9.354 20.736 1.00 78.31 82 GLN A C 1
ATOM 643 O O . GLN A 1 82 ? -8.329 -9.637 19.522 1.00 78.31 82 GLN A O 1
#

Radius of gyration: 13.27 Å; chains: 1; bounding box: 30×23×40 Å

Foldseek 3Di:
DVLLVVLVVDPDLVSVLVSVVVQCVLLVPLSADFPDADPPPSDTPDNDDPVRRVSSVVSVLVCLAPPVVSPDPVRHRDHPPD